Protein AF-U7GUA2-F1 (afdb_monomer_lite)

Radius of gyration: 15.87 Å; chains: 1; bounding box: 39×32×46 Å

Structure (mmCIF, N/CA/C/O backbone):
data_AF-U7GUA2-F1
#
_entry.id   AF-U7GUA2-F1
#
loop_
_atom_site.group_PDB
_atom_site.id
_atom_site.type_symbol
_atom_site.label_atom_id
_atom_site.label_alt_id
_atom_site.label_comp_id
_atom_site.label_asym_id
_atom_site.label_entity_id
_atom_site.label_seq_id
_atom_site.pdbx_PDB_ins_code
_atom_site.Cartn_x
_atom_site.Cartn_y
_atom_site.Cartn_z
_atom_site.occupancy
_atom_site.B_iso_or_equiv
_atom_site.auth_seq_id
_atom_site.auth_comp_id
_atom_site.auth_asym_id
_atom_site.auth_atom_id
_atom_site.pdbx_PDB_model_num
ATOM 1 N N . MET A 1 1 ? 10.412 8.210 -10.894 1.00 59.56 1 MET A N 1
ATOM 2 C CA . MET A 1 1 ? 9.448 7.567 -9.986 1.00 59.56 1 MET A CA 1
ATOM 3 C C . MET A 1 1 ? 10.230 7.049 -8.793 1.00 59.56 1 MET A C 1
ATOM 5 O O . MET A 1 1 ? 11.333 6.550 -8.992 1.00 59.56 1 MET A O 1
ATOM 9 N N . HIS A 1 2 ? 9.754 7.306 -7.580 1.00 71.12 2 HIS A N 1
ATOM 10 C CA . HIS A 1 2 ? 10.403 6.908 -6.332 1.00 71.12 2 HIS A CA 1
ATOM 11 C C . HIS A 1 2 ? 9.309 6.520 -5.338 1.00 71.12 2 HIS A C 1
ATOM 13 O O . HIS A 1 2 ? 8.260 7.163 -5.312 1.00 71.12 2 HIS A O 1
ATOM 19 N N . LEU A 1 3 ? 9.562 5.476 -4.554 1.00 73.88 3 LEU A N 1
ATOM 20 C CA . LEU A 1 3 ? 8.661 4.987 -3.519 1.00 73.88 3 LEU A CA 1
ATOM 21 C C . LEU A 1 3 ? 9.376 5.029 -2.171 1.00 73.88 3 LEU A C 1
ATOM 23 O O . LEU A 1 3 ? 10.336 4.290 -1.959 1.00 73.88 3 LEU A O 1
ATOM 27 N N . ASP A 1 4 ? 8.891 5.852 -1.251 1.00 85.94 4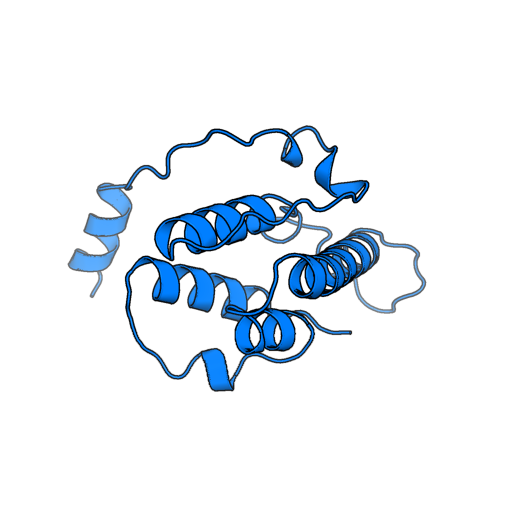 ASP A N 1
ATOM 28 C CA . ASP A 1 4 ? 9.360 5.892 0.136 1.00 85.94 4 ASP A CA 1
ATOM 29 C C . ASP A 1 4 ? 8.735 4.747 0.950 1.00 85.94 4 ASP A C 1
ATOM 31 O O . ASP A 1 4 ? 7.911 4.969 1.833 1.00 85.94 4 ASP A O 1
ATOM 35 N N . TYR A 1 5 ? 9.083 3.505 0.606 1.00 82.94 5 TYR A N 1
ATOM 36 C CA . TYR A 1 5 ? 8.458 2.288 1.137 1.00 82.94 5 TYR A CA 1
ATOM 37 C C . TYR A 1 5 ? 8.436 2.221 2.666 1.00 82.94 5 TYR A C 1
ATOM 39 O O . TYR A 1 5 ? 7.398 1.958 3.267 1.00 82.94 5 TYR A O 1
ATOM 47 N N . GLU A 1 6 ? 9.574 2.472 3.308 1.00 85.12 6 GLU A N 1
ATOM 48 C CA . GLU A 1 6 ? 9.714 2.387 4.760 1.00 85.12 6 GLU A CA 1
ATOM 49 C C . GLU A 1 6 ? 8.857 3.447 5.458 1.00 85.12 6 GLU A C 1
ATOM 51 O O . GLU A 1 6 ? 8.141 3.139 6.409 1.00 85.12 6 GLU A O 1
ATOM 56 N N . LEU A 1 7 ? 8.880 4.683 4.947 1.00 89.62 7 LEU A N 1
ATOM 57 C CA . LEU A 1 7 ? 8.069 5.772 5.488 1.00 89.62 7 LEU A CA 1
ATOM 58 C C . LEU A 1 7 ? 6.576 5.534 5.243 1.00 89.62 7 LEU A C 1
ATOM 60 O O . LEU A 1 7 ? 5.758 5.839 6.104 1.00 89.62 7 LEU A O 1
ATOM 64 N N . PHE A 1 8 ? 6.215 4.942 4.104 1.00 89.12 8 PHE A N 1
ATOM 65 C CA . PHE A 1 8 ? 4.841 4.551 3.810 1.00 89.12 8 PHE A CA 1
ATOM 66 C C . PHE A 1 8 ? 4.340 3.445 4.747 1.00 89.12 8 PHE A C 1
ATOM 68 O O . PHE A 1 8 ? 3.221 3.536 5.245 1.00 89.12 8 PHE A O 1
ATOM 75 N N . CYS A 1 9 ? 5.165 2.437 5.045 1.00 87.25 9 CYS A N 1
ATOM 76 C CA . CYS A 1 9 ? 4.821 1.386 6.007 1.00 87.25 9 CYS A CA 1
ATOM 77 C C . CYS A 1 9 ? 4.595 1.953 7.412 1.00 87.25 9 CYS A C 1
ATOM 79 O O . CYS A 1 9 ? 3.639 1.571 8.084 1.00 87.25 9 CYS A O 1
ATOM 81 N N . LEU A 1 10 ? 5.445 2.889 7.840 1.00 88.88 10 LEU A N 1
ATOM 82 C CA . LEU A 1 10 ? 5.273 3.594 9.109 1.00 88.88 10 LEU A CA 1
ATOM 83 C C . LEU A 1 10 ? 3.997 4.445 9.113 1.00 88.88 10 LEU A C 1
ATOM 85 O O . LEU A 1 10 ? 3.231 4.374 10.067 1.00 88.88 10 LEU A O 1
ATOM 89 N N . TRP A 1 11 ? 3.704 5.172 8.031 1.00 91.62 11 TRP A N 1
ATOM 90 C CA . TRP A 1 11 ? 2.449 5.917 7.907 1.00 91.62 11 TRP A CA 1
ATOM 91 C C . TRP A 1 11 ? 1.212 5.007 7.944 1.00 91.62 11 TRP A C 1
ATOM 93 O O . TRP A 1 11 ? 0.219 5.357 8.582 1.00 91.62 11 TRP A O 1
ATOM 103 N N . LEU A 1 12 ? 1.256 3.837 7.293 1.00 89.69 12 LEU A N 1
ATOM 104 C CA . LEU A 1 12 ? 0.179 2.843 7.356 1.00 89.69 12 LEU A CA 1
ATOM 105 C C . LEU A 1 12 ? -0.044 2.359 8.791 1.00 89.69 12 LEU A C 1
ATOM 107 O O . LEU A 1 12 ? -1.191 2.248 9.217 1.00 89.69 12 LEU A O 1
ATOM 111 N N . TYR A 1 13 ? 1.040 2.085 9.521 1.00 87.69 13 TYR A N 1
ATOM 112 C CA . TYR A 1 13 ? 0.980 1.685 10.923 1.00 87.69 13 TYR A CA 1
ATOM 113 C C . TYR A 1 13 ? 0.389 2.794 11.800 1.00 87.69 13 TYR A C 1
ATOM 115 O O . TYR A 1 13 ? -0.602 2.549 12.478 1.00 87.69 13 TYR A O 1
ATOM 123 N N . GLU A 1 14 ? 0.919 4.018 11.733 1.00 89.50 14 GLU A N 1
ATOM 124 C CA . GLU A 1 14 ? 0.408 5.162 12.504 1.00 89.50 14 GLU A CA 1
ATOM 125 C C . GLU A 1 14 ? -1.069 5.434 12.210 1.00 89.50 14 GLU A C 1
ATOM 127 O O . GLU A 1 14 ? -1.860 5.651 13.124 1.00 89.50 14 GLU A O 1
ATOM 132 N N . SER A 1 15 ? -1.465 5.342 10.937 1.00 89.94 15 SER A N 1
ATOM 133 C CA . SER A 1 15 ? -2.866 5.479 10.530 1.00 89.94 15 SER A CA 1
ATOM 134 C C . SER A 1 15 ? -3.748 4.374 11.111 1.00 89.94 15 SER A C 1
ATOM 136 O O . SER A 1 15 ? -4.915 4.622 11.396 1.00 89.94 15 SER A O 1
ATOM 138 N N . TRP A 1 16 ? -3.210 3.165 11.286 1.00 87.38 16 TRP A N 1
ATOM 139 C CA . TRP A 1 16 ? -3.927 2.035 11.872 1.00 87.38 16 TRP A CA 1
ATOM 140 C C . TRP A 1 16 ? -4.113 2.177 13.385 1.00 87.38 16 TRP A C 1
ATOM 142 O O . TRP A 1 16 ? -5.190 1.875 13.892 1.00 87.38 16 TRP A O 1
ATOM 152 N N . VAL A 1 17 ? -3.084 2.639 14.103 1.00 86.62 17 VAL A N 1
ATOM 153 C CA . VAL A 1 17 ? -3.133 2.856 15.563 1.00 86.62 17 VAL A CA 1
ATOM 154 C C . VAL A 1 17 ? -3.662 4.243 15.957 1.00 86.62 17 VAL A C 1
ATOM 156 O O . VAL A 1 17 ? -3.693 4.581 17.136 1.00 86.62 17 VAL A O 1
ATOM 159 N N . GLU A 1 18 ? -4.086 5.043 14.975 1.00 85.12 18 GLU A N 1
ATOM 160 C CA . GLU A 1 18 ? -4.560 6.426 15.133 1.00 85.12 18 GLU A CA 1
ATOM 161 C C . GLU A 1 18 ? -3.539 7.377 15.796 1.00 85.12 18 GLU A C 1
ATOM 163 O O . GLU A 1 18 ? -3.898 8.408 16.378 1.00 85.12 18 GLU A O 1
ATOM 168 N N . GLU A 1 19 ? -2.247 7.073 15.666 1.00 84.31 19 GLU A N 1
ATOM 169 C CA . GLU A 1 19 ? -1.163 7.947 16.103 1.00 84.31 19 GLU A CA 1
ATOM 170 C C . GLU A 1 19 ? -0.888 9.043 15.068 1.00 84.31 19 GLU A C 1
ATOM 172 O O . GLU A 1 19 ? -1.118 8.894 13.867 1.00 84.31 19 GLU A O 1
ATOM 177 N N . LYS A 1 20 ? -0.402 10.194 15.541 1.00 79.81 20 LYS A N 1
ATOM 178 C CA . LYS A 1 20 ? -0.046 11.323 14.678 1.00 79.81 20 LYS A CA 1
ATOM 179 C C . LYS A 1 20 ? 1.429 11.638 14.820 1.00 79.81 20 LYS A C 1
ATOM 181 O O . LYS A 1 20 ? 1.858 12.067 15.890 1.00 79.81 20 LYS A O 1
ATOM 186 N N . SER A 1 21 ? 2.163 11.523 13.721 1.00 81.44 21 SER A N 1
ATOM 187 C CA . SER A 1 21 ? 3.517 12.049 13.597 1.00 81.44 21 SER A CA 1
ATOM 188 C C . SER A 1 21 ? 3.655 12.964 12.377 1.00 81.44 21 SER A C 1
ATOM 190 O O . SER A 1 21 ? 2.745 13.108 11.554 1.00 81.44 21 SER A O 1
ATOM 192 N N . ASP A 1 22 ? 4.828 13.581 12.250 1.00 88.12 22 ASP A N 1
ATOM 193 C CA . ASP A 1 22 ? 5.194 14.393 11.091 1.00 88.12 22 ASP A CA 1
ATOM 194 C C . ASP A 1 22 ? 5.724 13.554 9.911 1.00 88.12 22 ASP A C 1
ATOM 196 O O . ASP A 1 22 ? 6.189 14.117 8.919 1.00 88.12 22 ASP A O 1
ATOM 200 N N . ILE A 1 23 ? 5.630 12.216 9.958 1.00 88.38 23 ILE A N 1
ATOM 201 C CA . ILE A 1 23 ? 6.205 11.334 8.930 1.00 88.38 23 ILE A CA 1
ATOM 202 C C . ILE A 1 23 ? 5.685 11.626 7.523 1.00 88.38 23 ILE A C 1
ATOM 204 O O . ILE A 1 23 ? 6.443 11.579 6.554 1.00 88.38 23 ILE A O 1
ATOM 208 N N . ILE A 1 24 ? 4.415 12.022 7.409 1.00 87.06 24 ILE A N 1
ATOM 209 C CA . ILE A 1 24 ? 3.777 12.400 6.143 1.00 87.06 24 ILE A CA 1
ATOM 210 C C . ILE A 1 24 ? 4.525 13.527 5.414 1.00 87.06 24 ILE A C 1
ATOM 212 O O . ILE A 1 24 ? 4.496 13.587 4.185 1.00 87.06 24 ILE A O 1
ATOM 216 N N . GLN A 1 25 ? 5.213 14.409 6.149 1.00 89.31 25 GLN A N 1
ATOM 217 C CA . GLN A 1 25 ? 5.986 15.521 5.587 1.00 89.31 25 GLN A CA 1
ATOM 218 C C . GLN A 1 25 ? 7.267 15.044 4.888 1.00 89.31 25 GLN A C 1
ATOM 220 O O . GLN A 1 25 ? 7.818 15.763 4.055 1.00 89.31 25 GLN A O 1
ATOM 225 N N . HIS A 1 26 ? 7.731 13.839 5.219 1.00 91.25 26 HIS A N 1
ATOM 226 C CA . HIS A 1 26 ? 8.940 13.232 4.672 1.00 91.25 26 HIS A CA 1
ATOM 227 C C . HIS A 1 26 ? 8.655 12.250 3.530 1.00 91.25 26 HIS A C 1
ATOM 229 O O . HIS A 1 26 ? 9.584 11.874 2.821 1.00 91.25 26 HIS A O 1
ATOM 235 N N . ILE A 1 27 ? 7.392 11.861 3.327 1.00 91.31 27 ILE A N 1
ATOM 236 C CA . ILE A 1 27 ? 6.979 10.982 2.229 1.00 91.31 27 ILE A CA 1
ATOM 237 C C . ILE A 1 27 ? 6.848 11.791 0.936 1.00 91.31 27 ILE A C 1
ATOM 239 O O . ILE A 1 27 ? 6.239 12.863 0.896 1.00 91.31 27 ILE A O 1
ATOM 243 N N . SER A 1 28 ? 7.379 11.242 -0.150 1.00 90.94 28 SER A N 1
ATOM 244 C CA . SER A 1 28 ? 7.351 11.807 -1.495 1.00 90.94 28 SER A CA 1
ATOM 245 C C . SER A 1 28 ? 6.862 10.782 -2.535 1.00 90.94 28 SER A C 1
ATOM 247 O O . SER A 1 28 ? 6.491 9.650 -2.211 1.00 90.94 28 SER A O 1
ATOM 249 N N . GLY A 1 29 ? 6.797 11.191 -3.806 1.00 88.94 29 GLY A N 1
ATOM 250 C CA . GLY A 1 29 ? 6.452 10.295 -4.915 1.00 88.94 29 GLY A CA 1
ATOM 251 C C . GLY A 1 29 ? 5.008 9.781 -4.889 1.00 88.94 29 GLY A C 1
ATOM 252 O O . GLY A 1 29 ? 4.096 10.468 -4.425 1.00 88.94 29 GLY A O 1
ATOM 253 N N . ASP A 1 30 ? 4.793 8.576 -5.417 1.00 88.88 30 ASP A N 1
ATOM 254 C CA . ASP A 1 30 ? 3.443 8.035 -5.640 1.00 88.88 30 ASP A CA 1
ATOM 255 C C . ASP A 1 30 ? 2.746 7.661 -4.325 1.00 88.88 30 ASP A C 1
ATOM 257 O O . ASP A 1 30 ? 1.536 7.842 -4.196 1.00 88.88 30 ASP A O 1
ATOM 261 N N . PHE A 1 31 ? 3.502 7.249 -3.299 1.00 89.88 31 PHE A N 1
ATOM 262 C CA . PHE A 1 31 ? 2.943 7.051 -1.960 1.00 89.88 31 PHE A CA 1
ATOM 263 C C . PHE A 1 31 ? 2.437 8.359 -1.352 1.00 89.88 31 PHE A C 1
ATOM 265 O O . PHE A 1 31 ? 1.363 8.375 -0.754 1.00 89.88 31 PHE A O 1
ATOM 272 N N . LYS A 1 32 ? 3.131 9.484 -1.566 1.00 92.25 32 LYS A N 1
ATOM 273 C CA . LYS A 1 32 ? 2.619 10.790 -1.129 1.00 92.25 32 LYS A CA 1
ATOM 274 C C . LYS A 1 32 ? 1.323 11.150 -1.847 1.00 92.25 32 LYS A C 1
ATOM 276 O O . LYS A 1 32 ? 0.388 11.616 -1.204 1.00 92.25 32 LYS A O 1
ATOM 281 N N . GLN A 1 33 ? 1.239 10.888 -3.153 1.00 92.50 33 GLN A N 1
ATOM 282 C CA . GLN A 1 33 ? 0.006 11.116 -3.910 1.00 92.50 33 GLN A CA 1
ATOM 283 C C . GLN A 1 33 ? -1.148 10.245 -3.405 1.00 92.50 33 GLN A C 1
ATOM 285 O O . GLN A 1 33 ? -2.270 10.744 -3.311 1.00 92.50 33 GLN A O 1
ATOM 290 N N . LEU A 1 34 ? -0.885 8.979 -3.067 1.00 92.50 34 LEU A N 1
ATOM 291 C CA . LEU A 1 34 ? -1.871 8.066 -2.486 1.00 92.50 34 LEU A CA 1
ATOM 292 C C . LEU A 1 34 ? -2.414 8.608 -1.155 1.00 92.50 34 LEU A C 1
ATOM 294 O O . LEU A 1 34 ? -3.627 8.645 -0.957 1.00 92.50 34 LEU A O 1
ATOM 298 N N . ILE A 1 35 ? -1.521 9.064 -0.272 1.00 92.94 35 ILE A N 1
ATOM 299 C CA . ILE A 1 35 ? -1.874 9.622 1.040 1.00 92.94 35 ILE A CA 1
ATOM 300 C C . ILE A 1 35 ? -2.654 10.936 0.890 1.00 92.94 35 ILE A C 1
ATOM 302 O O . ILE A 1 35 ? -3.705 11.106 1.506 1.00 92.94 35 ILE A O 1
ATOM 306 N N . ASP A 1 36 ? -2.191 11.852 0.037 1.00 93.50 36 ASP A N 1
ATOM 307 C CA . ASP A 1 36 ? -2.844 13.152 -0.182 1.00 93.50 36 ASP A CA 1
ATOM 308 C C . ASP A 1 36 ? -4.264 13.013 -0.741 1.00 93.50 36 ASP A C 1
ATOM 310 O O . ASP A 1 36 ? -5.124 13.865 -0.511 1.00 93.50 36 ASP A O 1
ATOM 314 N N . HIS A 1 37 ? -4.526 11.919 -1.456 1.00 94.31 37 HIS A N 1
ATOM 315 C CA . HIS A 1 37 ? -5.827 11.598 -2.028 1.00 94.31 37 HIS A CA 1
ATOM 316 C C . HIS A 1 37 ? -6.564 10.496 -1.266 1.00 94.31 37 HIS A C 1
ATOM 318 O O . HIS A 1 37 ? -7.508 9.930 -1.811 1.00 94.31 37 HIS A O 1
ATOM 324 N N . TRP A 1 38 ? -6.188 10.197 -0.018 1.00 94.44 38 TRP A N 1
ATOM 325 C CA . TRP A 1 38 ? -6.727 9.053 0.727 1.00 94.44 38 TRP A CA 1
ATOM 326 C C . TRP A 1 38 ? -8.263 8.992 0.752 1.00 94.44 38 TRP A C 1
ATOM 328 O O . TRP A 1 38 ? -8.856 7.923 0.600 1.00 94.44 38 TRP A O 1
ATOM 338 N N . TYR A 1 39 ? -8.912 10.150 0.881 1.00 93.50 39 TYR A N 1
ATOM 339 C CA . TYR A 1 39 ? -10.372 10.287 0.940 1.00 93.50 39 TYR A CA 1
ATOM 340 C C . TYR A 1 39 ? -11.040 10.539 -0.423 1.00 93.50 39 TYR A C 1
ATOM 342 O O . TYR A 1 39 ? -12.232 10.832 -0.470 1.00 93.50 39 TYR A O 1
ATOM 350 N N . ALA A 1 40 ? -10.297 10.459 -1.528 1.00 93.31 40 ALA A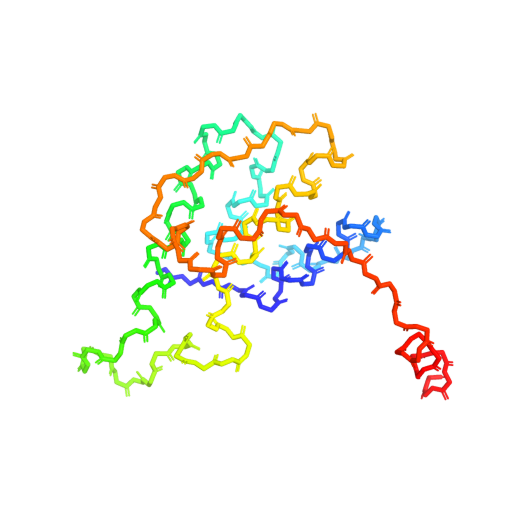 N 1
ATOM 351 C CA . ALA A 1 40 ? -10.860 10.562 -2.869 1.00 93.31 40 ALA A CA 1
ATOM 352 C C . ALA A 1 40 ? -11.635 9.291 -3.262 1.00 93.31 40 ALA A C 1
ATOM 354 O O . ALA A 1 40 ? -11.558 8.246 -2.602 1.00 93.31 40 ALA A O 1
ATOM 355 N N . ASP A 1 41 ? -12.356 9.383 -4.381 1.00 90.69 41 ASP A N 1
ATOM 356 C CA . ASP A 1 41 ? -13.044 8.245 -4.983 1.00 90.69 41 ASP A CA 1
ATOM 357 C C . ASP A 1 41 ? -12.067 7.114 -5.322 1.00 90.69 41 ASP A C 1
ATOM 359 O O . ASP A 1 41 ? -10.911 7.335 -5.701 1.00 90.69 41 ASP A O 1
ATOM 363 N N . ALA A 1 42 ? -12.554 5.877 -5.198 1.00 91.69 42 ALA A N 1
ATOM 364 C CA . ALA A 1 42 ? -11.738 4.680 -5.367 1.00 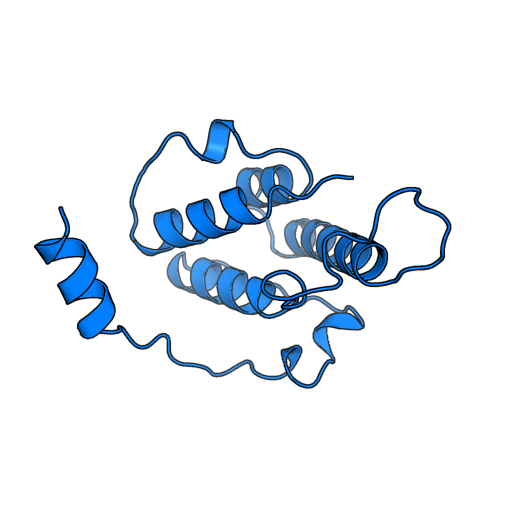91.69 42 ALA A CA 1
ATOM 365 C C . ALA A 1 42 ? -11.075 4.604 -6.751 1.00 91.69 42 ALA A C 1
ATOM 367 O O . ALA A 1 42 ? -9.945 4.139 -6.836 1.00 91.69 42 ALA A O 1
ATOM 368 N N . GLU A 1 43 ? -11.740 5.086 -7.803 1.00 90.94 43 GLU A N 1
ATOM 369 C CA . GLU A 1 43 ? -11.214 5.090 -9.177 1.00 90.94 43 GLU A CA 1
ATOM 370 C C . GLU A 1 43 ? -9.907 5.889 -9.281 1.00 90.94 43 GLU A C 1
ATOM 372 O O . GLU A 1 43 ? -8.911 5.389 -9.797 1.00 90.94 43 GLU A O 1
ATOM 377 N N . LYS A 1 44 ? -9.853 7.087 -8.683 1.00 89.81 44 LYS A N 1
ATOM 378 C CA . LYS A 1 44 ? -8.645 7.925 -8.691 1.00 89.81 44 LYS A CA 1
ATOM 379 C C . LYS A 1 44 ? -7.479 7.263 -7.953 1.00 89.81 44 LYS A C 1
ATOM 381 O O . LYS A 1 44 ? -6.331 7.352 -8.374 1.00 89.81 44 LYS A O 1
ATOM 386 N N . LEU A 1 45 ? -7.766 6.611 -6.831 1.00 92.44 45 LEU A N 1
ATOM 387 C CA . LEU A 1 45 ? -6.754 5.900 -6.048 1.00 92.44 45 LEU A CA 1
ATOM 388 C C . LEU A 1 45 ? -6.269 4.631 -6.755 1.00 92.44 45 LEU A C 1
ATOM 390 O O . LEU A 1 45 ? -5.097 4.290 -6.636 1.00 92.44 45 LEU A O 1
ATOM 394 N N . GLN A 1 46 ? -7.141 3.943 -7.496 1.00 93.38 46 GLN A N 1
ATOM 395 C CA . GLN A 1 46 ? -6.771 2.754 -8.266 1.00 93.38 46 GLN A CA 1
ATOM 396 C C . GLN A 1 46 ? -5.695 3.072 -9.304 1.00 93.38 46 GLN A C 1
ATOM 398 O O . GLN A 1 46 ? -4.724 2.328 -9.384 1.00 93.38 46 GLN A O 1
ATOM 403 N N . GLU A 1 47 ? -5.805 4.191 -10.024 1.00 91.62 47 GLU A N 1
ATOM 404 C CA . GLU A 1 47 ? -4.776 4.625 -10.982 1.00 91.62 47 GLU A CA 1
ATOM 405 C C . GLU A 1 47 ? -3.406 4.817 -10.309 1.00 91.62 47 GLU A C 1
ATOM 407 O O . GLU A 1 47 ? -2.387 4.346 -10.815 1.00 91.62 47 GLU A O 1
ATOM 412 N N . ILE A 1 48 ? -3.383 5.441 -9.126 1.00 92.38 48 ILE A N 1
ATOM 413 C CA . ILE A 1 48 ? -2.152 5.633 -8.343 1.00 92.38 48 ILE A CA 1
ATOM 414 C C . ILE A 1 48 ? -1.580 4.279 -7.902 1.00 92.38 48 ILE A C 1
ATOM 416 O O . ILE A 1 48 ? -0.379 4.042 -8.024 1.00 92.38 48 ILE A O 1
ATOM 420 N N . VAL A 1 49 ? -2.426 3.366 -7.415 1.00 91.81 49 VAL A N 1
ATOM 421 C CA . VAL A 1 49 ? -1.974 2.037 -6.975 1.00 91.81 49 VAL A CA 1
ATOM 422 C C . VAL A 1 49 ? -1.470 1.190 -8.146 1.00 91.81 49 VAL A C 1
ATOM 424 O O . VAL A 1 49 ? -0.502 0.453 -7.970 1.00 91.81 49 VAL A O 1
ATOM 427 N N . ILE A 1 50 ? -2.051 1.317 -9.342 1.00 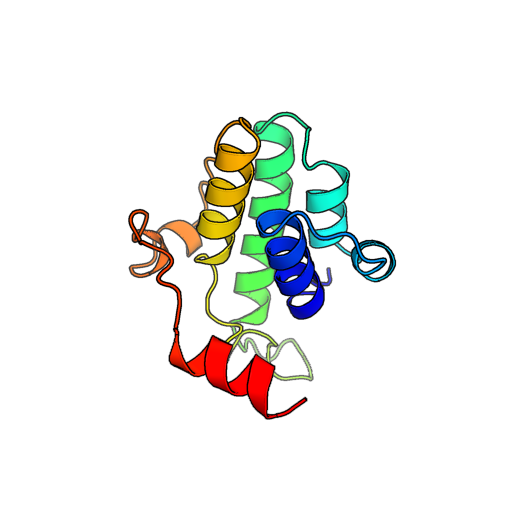92.12 50 ILE A N 1
ATOM 428 C CA . ILE A 1 50 ? -1.532 0.672 -10.557 1.00 92.12 50 ILE A CA 1
ATOM 429 C C . ILE A 1 50 ? -0.119 1.188 -10.869 1.00 92.12 50 ILE A C 1
ATOM 431 O O . ILE A 1 50 ? 0.780 0.370 -11.036 1.00 92.12 50 ILE A O 1
ATOM 435 N N . SER A 1 51 ? 0.118 2.507 -10.825 1.00 90.62 51 SER A N 1
ATOM 436 C CA . SER A 1 51 ? 1.464 3.090 -11.012 1.00 90.62 51 SER A CA 1
ATOM 437 C C . SER A 1 51 ? 2.486 2.544 -10.006 1.00 90.62 51 SER A C 1
ATOM 439 O O . SER A 1 51 ? 3.610 2.191 -10.368 1.00 90.62 51 SER A O 1
ATOM 441 N N . ILE A 1 52 ? 2.085 2.405 -8.736 1.00 89.88 52 ILE A N 1
ATOM 442 C CA . ILE A 1 52 ? 2.922 1.803 -7.687 1.00 89.88 52 ILE A CA 1
ATOM 443 C C . ILE A 1 52 ? 3.255 0.341 -8.030 1.00 89.88 52 ILE A C 1
ATOM 445 O O . ILE A 1 52 ? 4.403 -0.079 -7.876 1.00 89.88 52 ILE A O 1
ATOM 449 N N . CYS A 1 53 ? 2.276 -0.430 -8.517 1.00 89.56 53 CYS A N 1
ATOM 450 C CA . CYS A 1 53 ? 2.481 -1.816 -8.939 1.00 89.56 53 CYS A CA 1
ATOM 451 C C . CYS A 1 53 ? 3.443 -1.927 -10.128 1.00 89.56 53 CYS A C 1
ATOM 453 O O . CYS A 1 53 ? 4.341 -2.772 -10.100 1.00 89.56 53 CYS A O 1
ATOM 455 N N . ASP A 1 54 ? 3.281 -1.068 -11.137 1.00 89.81 54 ASP A N 1
ATOM 456 C CA . ASP A 1 54 ? 4.151 -1.015 -12.313 1.00 89.81 54 ASP A CA 1
ATOM 457 C C . ASP A 1 54 ? 5.597 -0.719 -11.897 1.00 89.81 54 ASP A C 1
ATOM 459 O O . ASP A 1 54 ? 6.516 -1.475 -12.232 1.00 89.81 54 ASP A O 1
ATOM 463 N N . PHE A 1 55 ? 5.803 0.327 -11.085 1.00 87.25 55 PHE A N 1
ATOM 464 C CA . PHE A 1 55 ? 7.128 0.671 -10.567 1.00 87.25 55 PHE A CA 1
ATOM 465 C C . PHE A 1 55 ? 7.745 -0.479 -9.776 1.00 87.25 55 PHE A C 1
ATOM 467 O O . PHE A 1 55 ? 8.945 -0.741 -9.873 1.00 87.25 55 PHE A O 1
ATOM 474 N N . HIS A 1 56 ? 6.931 -1.191 -8.999 1.00 85.62 56 HIS A N 1
ATOM 475 C CA . HIS A 1 56 ? 7.423 -2.318 -8.233 1.00 85.62 56 HIS A CA 1
ATOM 476 C C . HIS A 1 56 ? 7.946 -3.434 -9.135 1.00 85.62 56 HIS A C 1
ATOM 478 O O . HIS A 1 56 ? 9.058 -3.917 -8.932 1.00 85.62 56 HIS A O 1
ATOM 484 N N . CYS A 1 57 ? 7.201 -3.793 -10.184 1.00 85.69 57 CYS A N 1
ATOM 485 C CA . CYS A 1 57 ? 7.663 -4.758 -11.178 1.00 85.69 57 CYS A CA 1
ATOM 486 C C . CYS A 1 57 ? 8.974 -4.314 -11.856 1.00 85.69 57 CYS A C 1
ATOM 488 O O . CYS A 1 57 ? 9.865 -5.141 -12.067 1.00 85.69 57 CYS A O 1
ATOM 490 N N . GLU A 1 58 ? 9.139 -3.021 -12.150 1.00 86.19 58 GLU A N 1
ATOM 491 C CA . GLU A 1 58 ? 10.386 -2.470 -12.705 1.00 86.19 58 GLU A CA 1
ATOM 492 C C . GLU A 1 58 ? 11.587 -2.543 -11.746 1.00 86.19 58 GLU A C 1
ATOM 494 O O . GLU A 1 58 ? 12.739 -2.580 -12.196 1.00 86.19 58 GLU A O 1
ATOM 499 N N . GLU A 1 59 ? 11.339 -2.521 -10.437 1.00 84.31 59 GLU A N 1
ATOM 500 C CA . GLU A 1 59 ? 12.344 -2.594 -9.369 1.00 84.31 59 GLU A CA 1
ATOM 501 C C . GLU A 1 59 ? 12.547 -4.019 -8.824 1.00 84.31 59 GLU A C 1
ATOM 503 O O . GLU A 1 59 ? 13.380 -4.218 -7.941 1.00 84.31 59 GLU A O 1
ATOM 508 N N . MET A 1 60 ? 11.849 -5.025 -9.363 1.00 83.19 60 MET A N 1
ATOM 509 C CA . MET A 1 60 ? 12.073 -6.447 -9.058 1.00 83.19 60 MET A CA 1
ATOM 510 C C . MET A 1 60 ? 13.003 -7.146 -10.059 1.00 83.19 60 MET A C 1
ATOM 512 O O . MET A 1 60 ? 13.605 -8.171 -9.735 1.00 83.19 60 MET A O 1
ATOM 516 N N . VAL A 1 61 ? 13.113 -6.631 -11.287 1.00 82.50 61 VAL A N 1
ATOM 517 C CA . VAL A 1 61 ? 13.827 -7.302 -12.383 1.00 82.50 61 VAL A CA 1
ATOM 518 C C . VAL A 1 61 ? 15.175 -6.641 -12.642 1.00 82.50 61 VAL A C 1
ATOM 520 O O . VAL A 1 61 ? 15.241 -5.473 -13.025 1.00 82.50 61 VAL A O 1
ATOM 523 N N . ASP A 1 62 ? 16.257 -7.415 -12.536 1.00 79.69 62 ASP A N 1
ATOM 524 C CA . ASP A 1 62 ? 17.559 -6.987 -13.051 1.00 79.69 62 ASP A CA 1
ATOM 525 C C . ASP A 1 62 ? 17.609 -7.221 -14.558 1.00 79.69 62 ASP A C 1
ATOM 527 O O . ASP A 1 62 ? 17.879 -8.313 -15.056 1.00 79.69 62 ASP A O 1
ATOM 531 N N . ASN A 1 63 ? 17.284 -6.163 -15.291 1.00 77.81 63 ASN A N 1
ATOM 532 C CA . ASN A 1 63 ? 17.365 -6.125 -16.743 1.00 77.81 63 ASN A CA 1
ATOM 533 C C . ASN A 1 63 ? 18.688 -5.515 -17.242 1.00 77.81 63 ASN A C 1
ATOM 535 O O . ASN A 1 63 ? 18.779 -5.191 -18.427 1.00 77.81 63 ASN A O 1
ATOM 539 N N . GLN A 1 64 ? 19.679 -5.313 -16.358 1.00 78.06 64 GLN A N 1
ATOM 540 C CA . GLN A 1 64 ? 20.970 -4.661 -16.624 1.00 78.06 64 GLN A CA 1
ATOM 541 C C . GLN A 1 64 ? 20.874 -3.238 -17.202 1.00 78.06 64 GLN A C 1
ATOM 543 O O . GLN A 1 64 ? 21.875 -2.666 -17.635 1.00 78.06 64 GLN A O 1
ATOM 548 N N . LYS A 1 65 ? 19.682 -2.624 -17.211 1.00 78.19 65 LYS A N 1
ATOM 549 C CA . LYS A 1 65 ? 19.499 -1.236 -17.664 1.00 78.19 65 LYS A CA 1
ATOM 550 C C . LYS A 1 65 ? 19.851 -0.223 -16.577 1.00 78.19 65 LYS A C 1
ATOM 552 O O . LYS A 1 65 ? 19.966 0.963 -16.875 1.00 78.19 65 LYS A O 1
ATOM 557 N N . LYS A 1 66 ? 19.984 -0.672 -15.326 1.00 75.00 66 LYS A N 1
ATOM 558 C CA . LYS A 1 66 ? 20.279 0.160 -14.157 1.00 75.00 66 LYS A CA 1
ATOM 559 C C . LYS A 1 66 ? 21.686 -0.171 -13.635 1.00 75.00 66 LYS A C 1
ATOM 561 O O . LYS A 1 66 ? 22.060 -1.339 -13.612 1.00 75.00 66 LYS A O 1
ATOM 566 N N . PRO A 1 67 ? 22.476 0.838 -13.222 1.00 75.06 67 PRO A N 1
ATOM 567 C CA . PRO A 1 67 ? 23.823 0.627 -12.684 1.00 75.06 67 PRO A CA 1
ATOM 568 C C . PRO A 1 67 ? 23.827 0.042 -11.262 1.00 75.06 67 PRO A C 1
ATOM 570 O O . PRO A 1 67 ? 24.863 -0.429 -10.802 1.00 75.06 67 PRO A O 1
ATOM 573 N N . ALA A 1 68 ? 22.692 0.093 -10.562 1.00 78.62 68 ALA A N 1
ATOM 574 C CA . ALA A 1 68 ? 22.499 -0.488 -9.240 1.00 78.62 68 ALA A CA 1
ATOM 575 C C . ALA A 1 68 ? 21.549 -1.688 -9.321 1.00 78.62 68 ALA A C 1
ATOM 577 O O . ALA A 1 68 ? 20.707 -1.752 -10.221 1.00 78.62 68 ALA A O 1
ATOM 578 N N . LEU A 1 69 ? 21.674 -2.608 -8.358 1.00 81.38 69 LEU A N 1
ATOM 579 C CA . LEU A 1 69 ? 20.728 -3.709 -8.208 1.00 81.38 69 LEU A CA 1
ATOM 580 C C . LEU A 1 69 ? 19.307 -3.159 -7.980 1.00 81.38 69 LEU A C 1
ATOM 582 O O . LEU A 1 69 ? 19.158 -2.165 -7.263 1.00 81.38 69 LEU A O 1
ATOM 586 N N . PRO A 1 70 ? 18.274 -3.794 -8.560 1.00 83.31 70 PRO A N 1
ATOM 587 C CA . PRO A 1 70 ? 16.884 -3.407 -8.343 1.00 83.31 70 PRO A CA 1
ATOM 588 C C . PRO A 1 70 ? 16.511 -3.435 -6.857 1.00 83.31 70 PRO A C 1
ATOM 590 O O . PRO A 1 70 ? 16.846 -4.388 -6.144 1.00 83.31 70 PRO A O 1
ATOM 593 N N . ARG A 1 71 ? 15.812 -2.397 -6.383 1.00 78.12 71 ARG A N 1
ATOM 594 C CA . ARG A 1 71 ? 15.556 -2.198 -4.947 1.00 78.12 71 ARG A CA 1
ATOM 595 C C . ARG A 1 71 ? 14.676 -3.290 -4.337 1.00 78.12 71 ARG A C 1
ATOM 597 O O . ARG A 1 71 ? 14.828 -3.610 -3.162 1.00 78.12 71 ARG A O 1
ATOM 604 N N . PHE A 1 72 ? 13.770 -3.861 -5.123 1.00 81.75 72 PHE A N 1
ATOM 605 C CA . PHE A 1 72 ? 12.731 -4.787 -4.665 1.00 81.75 72 PHE A CA 1
ATOM 606 C C . PHE A 1 72 ? 13.018 -6.241 -5.037 1.00 81.75 72 PHE A C 1
ATOM 608 O O . PHE A 1 72 ? 12.149 -7.105 -4.964 1.00 81.75 72 PHE A O 1
ATOM 615 N N . MET A 1 73 ? 14.264 -6.540 -5.406 1.00 80.94 73 MET A N 1
ATOM 616 C CA . MET A 1 73 ? 14.695 -7.906 -5.696 1.00 80.94 73 MET A CA 1
ATOM 617 C C . MET A 1 73 ? 14.659 -8.815 -4.454 1.00 80.94 73 MET A C 1
ATOM 619 O O . MET A 1 73 ? 14.476 -10.027 -4.583 1.00 80.94 73 MET A O 1
ATOM 623 N N . PHE A 1 74 ? 14.830 -8.253 -3.253 1.00 78.50 74 PHE A N 1
ATOM 624 C CA . PHE A 1 74 ? 15.004 -9.019 -2.018 1.00 78.50 74 PHE A CA 1
ATOM 625 C C . PHE A 1 74 ? 13.964 -8.659 -0.947 1.00 78.50 74 PHE A C 1
ATOM 627 O O . PHE A 1 74 ? 13.506 -7.514 -0.894 1.00 78.50 74 PHE A O 1
ATOM 634 N N . PRO A 1 75 ? 13.617 -9.607 -0.053 1.00 75.25 75 PRO A N 1
ATOM 635 C CA . PRO A 1 75 ? 12.822 -9.313 1.134 1.00 75.25 75 PRO A CA 1
ATOM 636 C C . PRO A 1 75 ? 13.447 -8.207 2.003 1.00 75.25 75 PRO A C 1
ATOM 638 O O . PRO A 1 75 ? 14.674 -8.104 2.061 1.00 75.25 75 PRO A O 1
ATOM 641 N N . 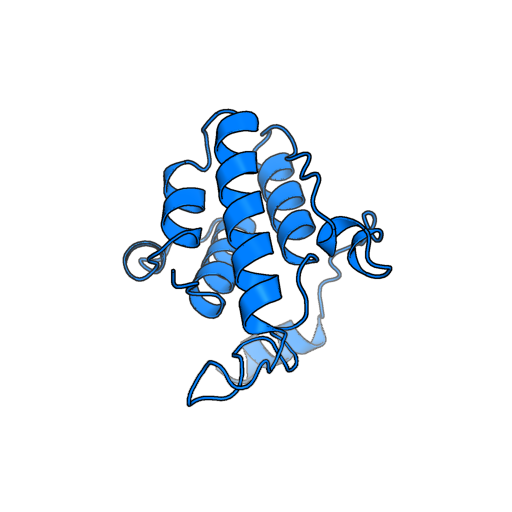PRO A 1 76 ? 12.626 -7.413 2.714 1.00 73.12 76 PRO A N 1
ATOM 642 C CA . PRO A 1 76 ? 11.160 -7.479 2.770 1.00 73.12 76 PRO A CA 1
ATOM 643 C C . PRO A 1 76 ? 10.467 -6.758 1.603 1.00 73.12 76 PRO A C 1
ATOM 645 O O . PRO A 1 76 ? 9.245 -6.698 1.554 1.00 73.12 76 PRO A O 1
ATOM 648 N N . TYR A 1 77 ? 11.227 -6.198 0.665 1.00 75.31 77 TYR A N 1
ATOM 649 C CA . TYR A 1 77 ? 10.695 -5.310 -0.361 1.00 75.31 77 TYR A CA 1
ATOM 650 C C . TYR A 1 77 ? 10.129 -6.023 -1.583 1.00 75.31 77 TYR A C 1
ATOM 652 O O . TYR A 1 77 ? 9.623 -5.359 -2.468 1.00 75.31 77 TYR A O 1
ATOM 660 N N . ASN A 1 78 ? 10.209 -7.348 -1.664 1.00 71.69 78 ASN A N 1
ATOM 661 C CA . ASN A 1 78 ? 9.630 -8.138 -2.753 1.00 71.69 78 ASN A CA 1
ATOM 662 C C . ASN A 1 78 ? 8.179 -8.580 -2.466 1.00 71.69 78 ASN A C 1
ATOM 664 O O . ASN A 1 78 ? 7.692 -9.530 -3.079 1.00 71.69 78 ASN A O 1
ATOM 668 N N . LEU A 1 79 ? 7.527 -7.957 -1.476 1.00 66.88 79 LEU A N 1
ATOM 669 C CA . LEU A 1 79 ? 6.260 -8.403 -0.895 1.00 66.88 79 LEU A CA 1
ATOM 670 C C . LEU A 1 79 ? 5.006 -7.746 -1.499 1.00 66.88 79 LEU A C 1
ATOM 672 O O . LEU A 1 79 ? 3.900 -8.057 -1.040 1.00 66.88 79 LEU A O 1
ATOM 676 N N . ILE A 1 80 ? 5.107 -6.909 -2.544 1.00 65.50 80 ILE A N 1
ATOM 677 C CA . ILE A 1 80 ? 3.891 -6.471 -3.248 1.00 65.50 80 ILE A CA 1
ATOM 678 C C . ILE A 1 80 ? 3.235 -7.702 -3.886 1.00 65.50 80 ILE A C 1
ATOM 680 O O . ILE A 1 80 ? 3.900 -8.470 -4.586 1.00 65.50 80 ILE A O 1
ATOM 684 N N . PRO A 1 81 ? 1.927 -7.915 -3.643 1.00 65.62 81 PRO A N 1
ATOM 685 C CA . PRO A 1 81 ? 0.928 -6.900 -3.283 1.00 65.62 81 PRO A CA 1
ATOM 686 C C . PRO A 1 81 ? 0.288 -7.050 -1.896 1.00 65.62 81 PRO A C 1
ATOM 688 O O . PRO A 1 81 ? -0.873 -6.673 -1.720 1.00 65.62 81 PRO A O 1
ATOM 691 N N . LEU A 1 82 ? 1.016 -7.545 -0.890 1.00 72.44 82 LEU A N 1
ATOM 692 C CA . LEU A 1 82 ? 0.500 -7.561 0.487 1.00 72.44 82 LEU A CA 1
ATOM 693 C C . LEU A 1 82 ? 0.096 -6.155 0.969 1.00 72.44 82 LEU A C 1
ATOM 695 O O . LEU A 1 82 ? -0.938 -6.008 1.621 1.00 72.44 82 LEU A O 1
ATOM 699 N N . GLU A 1 83 ? 0.829 -5.111 0.569 1.00 78.75 83 GLU A N 1
ATOM 700 C CA . GLU A 1 83 ? 0.480 -3.715 0.869 1.00 78.75 83 GLU A CA 1
ATOM 701 C C . GLU A 1 83 ? -0.904 -3.307 0.365 1.00 78.75 83 GLU A C 1
ATOM 703 O O . GLU A 1 83 ? -1.594 -2.564 1.053 1.00 78.75 83 GLU A O 1
ATOM 708 N N . ILE A 1 84 ? -1.360 -3.802 -0.791 1.00 86.50 84 ILE A N 1
ATOM 709 C CA . ILE A 1 84 ? -2.688 -3.448 -1.324 1.00 86.50 84 ILE A CA 1
ATOM 710 C C . ILE A 1 84 ? -3.785 -3.980 -0.405 1.00 86.50 84 ILE A C 1
ATOM 712 O O . ILE A 1 84 ? -4.814 -3.326 -0.211 1.00 86.50 84 ILE A O 1
ATOM 716 N N . HIS A 1 85 ? -3.577 -5.150 0.202 1.00 86.00 85 HIS A N 1
ATOM 717 C CA . HIS A 1 85 ? -4.516 -5.663 1.193 1.00 86.00 85 HIS A CA 1
ATOM 718 C C . HIS A 1 85 ? -4.491 -4.856 2.482 1.00 86.00 85 HIS A C 1
ATOM 720 O O . HIS A 1 85 ? -5.556 -4.589 3.033 1.00 86.00 85 HIS A O 1
ATOM 726 N N . VAL A 1 86 ? -3.309 -4.440 2.941 1.00 86.00 86 VAL A N 1
ATOM 727 C CA . VAL A 1 86 ? -3.171 -3.571 4.120 1.00 86.00 86 VAL A CA 1
ATOM 728 C C . VAL A 1 86 ? -3.855 -2.223 3.874 1.00 86.00 86 VAL A C 1
ATOM 730 O O . VAL A 1 86 ? -4.686 -1.811 4.680 1.00 86.00 86 VAL A O 1
ATOM 733 N N . ILE A 1 87 ? -3.615 -1.598 2.716 1.00 90.12 87 ILE A N 1
ATOM 734 C CA . ILE A 1 87 ? -4.307 -0.385 2.261 1.00 90.12 87 ILE A CA 1
ATOM 735 C C . ILE A 1 87 ? -5.819 -0.607 2.297 1.00 90.12 87 ILE A C 1
ATOM 737 O O . ILE A 1 87 ? -6.547 0.179 2.892 1.00 90.12 87 ILE A O 1
ATOM 741 N N . ASN A 1 88 ? -6.311 -1.692 1.700 1.00 90.75 88 ASN A N 1
ATOM 742 C CA . ASN A 1 88 ? -7.741 -1.979 1.652 1.00 90.75 88 ASN A CA 1
ATOM 743 C C . ASN A 1 88 ? -8.361 -2.224 3.032 1.00 90.75 88 ASN A C 1
ATOM 745 O O . ASN A 1 88 ? -9.490 -1.793 3.261 1.00 90.75 88 ASN A O 1
ATOM 749 N N . LYS A 1 89 ? -7.639 -2.866 3.954 1.00 89.75 89 LYS A N 1
ATOM 750 C CA . LYS A 1 89 ? -8.084 -3.020 5.342 1.00 89.75 89 LYS A CA 1
ATOM 751 C C . LYS A 1 89 ? -8.160 -1.680 6.067 1.00 89.75 89 LYS A C 1
ATOM 753 O O . LYS A 1 89 ? -9.171 -1.411 6.707 1.00 89.75 89 LYS A O 1
ATOM 758 N N . LEU A 1 90 ? -7.143 -0.829 5.927 1.00 91.69 90 LEU A N 1
ATOM 759 C CA . LEU A 1 90 ? -7.137 0.508 6.527 1.00 91.69 90 LEU A CA 1
ATOM 760 C C . LEU A 1 90 ? -8.248 1.392 5.934 1.00 91.69 90 LEU A C 1
ATOM 762 O O . LEU A 1 90 ? -8.916 2.151 6.626 1.00 91.69 90 LEU A O 1
ATOM 766 N N . ARG A 1 91 ? -8.523 1.265 4.634 1.00 93.00 91 ARG A N 1
ATOM 767 C CA . ARG A 1 91 ? -9.666 1.948 4.010 1.00 93.00 91 ARG A CA 1
ATOM 768 C C . ARG A 1 91 ? -10.986 1.495 4.615 1.00 93.00 91 ARG A C 1
ATOM 770 O O . ARG A 1 91 ? -11.825 2.332 4.930 1.00 93.00 91 ARG A O 1
ATOM 777 N N . GLN A 1 92 ? -11.163 0.190 4.797 1.00 91.94 92 GLN A N 1
ATOM 778 C CA . GLN A 1 92 ? -12.368 -0.362 5.408 1.00 91.94 92 GLN A CA 1
ATOM 779 C C . GLN A 1 92 ? -12.561 0.113 6.852 1.00 91.94 92 GLN A C 1
ATOM 781 O O . GLN A 1 92 ? -13.689 0.456 7.202 1.00 91.94 92 GLN A O 1
ATOM 786 N N . SER A 1 93 ? -11.499 0.200 7.668 1.00 91.31 93 SER A N 1
ATOM 787 C CA . SER A 1 93 ? -11.610 0.756 9.027 1.00 91.31 93 SER A CA 1
ATOM 788 C C . SER A 1 93 ? -12.046 2.225 9.008 1.00 91.31 93 SER A C 1
ATOM 790 O O . SER A 1 93 ? -12.817 2.649 9.863 1.00 91.31 93 SER A O 1
ATOM 792 N N . HIS A 1 94 ? -11.670 2.980 7.971 1.00 91.50 94 HIS A N 1
ATOM 793 C CA . HIS A 1 94 ? -12.115 4.362 7.755 1.00 91.50 94 HIS A CA 1
ATOM 794 C C . HIS A 1 94 ? -13.466 4.466 7.015 1.00 91.50 94 HIS A C 1
ATOM 796 O O . HIS A 1 94 ? -13.852 5.552 6.587 1.00 91.50 94 HIS A O 1
ATOM 802 N N . SER A 1 95 ? -14.200 3.357 6.846 1.00 93.94 95 SER A N 1
ATOM 803 C CA . SER A 1 95 ? -15.469 3.293 6.096 1.00 93.94 95 SER A CA 1
ATOM 804 C C . SER A 1 95 ? -15.365 3.747 4.629 1.00 93.94 95 SER A C 1
ATOM 806 O O . SER A 1 95 ? -16.330 4.241 4.047 1.00 93.94 95 SER A O 1
ATOM 808 N N . LEU A 1 96 ? -14.194 3.572 4.013 1.00 94.69 96 LEU A N 1
ATOM 809 C CA . LEU A 1 96 ? -13.923 3.901 2.615 1.00 94.69 96 LEU A CA 1
ATOM 810 C C . LEU A 1 96 ? -14.063 2.672 1.709 1.00 94.69 96 LEU A C 1
ATOM 812 O O . LEU A 1 96 ? -13.787 1.536 2.099 1.00 94.69 96 LEU A O 1
ATOM 816 N N . SER A 1 97 ? -14.435 2.910 0.450 1.00 93.31 97 SER A N 1
ATOM 817 C CA . SER A 1 97 ? -14.547 1.858 -0.565 1.00 93.31 97 SER A CA 1
ATOM 818 C C . SER A 1 97 ? -13.210 1.161 -0.823 1.00 93.31 97 SER A C 1
ATOM 820 O O . SER A 1 97 ? -12.172 1.817 -0.969 1.00 93.31 97 SER A O 1
ATOM 822 N N . LYS A 1 98 ? -13.255 -0.170 -0.949 1.00 92.06 98 LYS A N 1
ATOM 823 C CA . LYS A 1 98 ? -12.114 -1.005 -1.340 1.00 92.06 98 LYS A CA 1
ATOM 824 C C . LYS A 1 98 ? -11.624 -0.630 -2.746 1.00 92.06 98 LYS A C 1
ATOM 826 O O . LYS A 1 98 ? -12.422 -0.351 -3.638 1.00 92.06 98 LYS A O 1
ATOM 831 N N . LEU A 1 99 ? -10.315 -0.673 -2.949 1.00 91.56 99 LEU A N 1
ATOM 832 C CA . LEU A 1 99 ? -9.674 -0.558 -4.253 1.00 91.56 99 LEU A CA 1
ATOM 833 C C . LEU A 1 99 ? -9.699 -1.920 -4.957 1.00 91.56 99 LEU A C 1
ATOM 835 O O . LEU A 1 99 ? -9.275 -2.929 -4.385 1.00 91.56 99 LEU A O 1
ATOM 839 N N . ILE A 1 100 ? -10.186 -1.939 -6.198 1.00 89.44 100 ILE A N 1
ATOM 840 C CA . ILE A 1 100 ? -10.143 -3.099 -7.088 1.00 89.44 100 ILE A CA 1
ATOM 841 C C . ILE A 1 100 ? -9.028 -2.818 -8.093 1.00 89.44 100 ILE A C 1
ATOM 843 O O . ILE A 1 100 ? -9.201 -2.015 -9.001 1.00 89.44 100 ILE A O 1
ATOM 847 N N . VAL A 1 101 ? -7.862 -3.420 -7.869 1.00 88.19 101 VAL A N 1
ATOM 848 C CA . VAL A 1 101 ? -6.660 -3.182 -8.678 1.00 88.19 101 VAL A CA 1
ATOM 849 C C . VAL A 1 101 ? -6.465 -4.361 -9.622 1.00 88.19 101 VAL A C 1
ATOM 851 O O . VAL A 1 101 ? -6.054 -5.443 -9.193 1.00 88.19 101 VAL A O 1
ATOM 854 N N . ASP A 1 102 ? -6.774 -4.145 -10.898 1.00 89.00 102 ASP A N 1
ATOM 855 C CA . ASP A 1 102 ? -6.521 -5.105 -11.972 1.00 89.00 102 ASP A CA 1
ATOM 856 C C . ASP A 1 102 ? -5.084 -4.939 -12.481 1.00 89.00 102 ASP A C 1
ATOM 858 O O . ASP A 1 102 ? -4.793 -4.068 -13.300 1.00 89.00 102 ASP A O 1
ATOM 862 N N . HIS A 1 103 ? -4.155 -5.722 -11.928 1.00 90.06 103 HIS A N 1
ATOM 863 C CA . HIS A 1 103 ? -2.745 -5.682 -12.309 1.00 90.06 103 HIS A CA 1
ATOM 864 C C . HIS A 1 103 ? -2.121 -7.087 -12.213 1.00 90.06 103 HIS A C 1
ATOM 866 O O . HIS A 1 103 ? -2.422 -7.821 -11.275 1.00 90.06 103 HIS A O 1
ATOM 872 N N . PRO A 1 104 ? -1.200 -7.503 -13.105 1.00 88.00 104 PRO A N 1
ATOM 873 C CA . PRO A 1 104 ? -0.615 -8.848 -13.059 1.00 88.00 104 PRO A CA 1
ATOM 874 C C . PRO A 1 104 ? -0.028 -9.249 -11.696 1.00 88.00 104 PRO A C 1
ATOM 876 O O . PRO A 1 104 ? -0.180 -10.396 -11.276 1.00 88.00 104 PRO A O 1
ATOM 879 N N . ILE A 1 105 ? 0.588 -8.307 -10.971 1.00 84.62 105 ILE A N 1
ATOM 880 C CA . ILE A 1 105 ? 1.151 -8.564 -9.634 1.00 84.62 105 ILE A CA 1
ATOM 881 C C . ILE A 1 105 ? 0.080 -8.961 -8.602 1.00 84.62 105 ILE A C 1
ATOM 883 O O . ILE A 1 105 ? 0.381 -9.731 -7.689 1.00 84.62 105 ILE A O 1
ATOM 887 N N . THR A 1 106 ? -1.175 -8.515 -8.779 1.00 84.94 106 THR A N 1
ATOM 888 C CA . THR A 1 106 ? -2.313 -8.844 -7.902 1.00 84.94 106 THR A CA 1
ATOM 889 C C . THR A 1 106 ? -2.887 -10.240 -8.144 1.00 84.94 106 THR A C 1
ATOM 891 O O . THR A 1 106 ? -3.713 -10.703 -7.363 1.00 84.94 106 THR A O 1
ATOM 894 N N . ASN A 1 107 ? -2.371 -10.961 -9.145 1.00 84.44 107 ASN A N 1
ATOM 895 C CA . ASN A 1 107 ? -2.739 -12.344 -9.456 1.00 84.44 107 ASN A CA 1
ATOM 896 C C . ASN A 1 107 ? -1.711 -13.384 -8.973 1.00 84.44 107 ASN A C 1
ATOM 898 O O . ASN A 1 107 ? -1.843 -14.572 -9.269 1.00 84.44 107 ASN A O 1
ATOM 902 N N . THR A 1 108 ? -0.661 -12.974 -8.255 1.00 81.19 108 THR A N 1
ATOM 903 C CA . THR A 1 108 ? 0.328 -13.916 -7.705 1.00 81.19 108 THR A CA 1
ATOM 904 C C . THR A 1 108 ? -0.256 -14.740 -6.548 1.00 81.19 108 THR A C 1
ATOM 906 O O . THR A 1 108 ? -1.200 -14.322 -5.882 1.00 81.19 108 THR A O 1
ATOM 909 N N . ASN A 1 109 ? 0.327 -15.907 -6.246 1.00 82.12 109 ASN A N 1
ATOM 910 C CA . ASN A 1 109 ? -0.158 -16.779 -5.161 1.00 82.12 109 ASN A CA 1
ATOM 911 C C . ASN A 1 109 ? -0.194 -16.096 -3.784 1.00 82.12 109 ASN A C 1
ATOM 913 O O . ASN A 1 109 ? -1.002 -16.464 -2.939 1.00 82.12 109 ASN A O 1
ATOM 917 N N . ILE A 1 110 ? 0.682 -15.117 -3.547 1.00 76.00 110 ILE A N 1
ATOM 918 C CA . ILE A 1 110 ? 0.674 -14.331 -2.310 1.00 76.00 110 ILE A CA 1
ATOM 919 C C . ILE A 1 110 ? -0.383 -13.220 -2.360 1.00 76.00 110 ILE A C 1
ATOM 921 O O . ILE A 1 110 ? -1.018 -12.923 -1.354 1.00 76.00 110 IL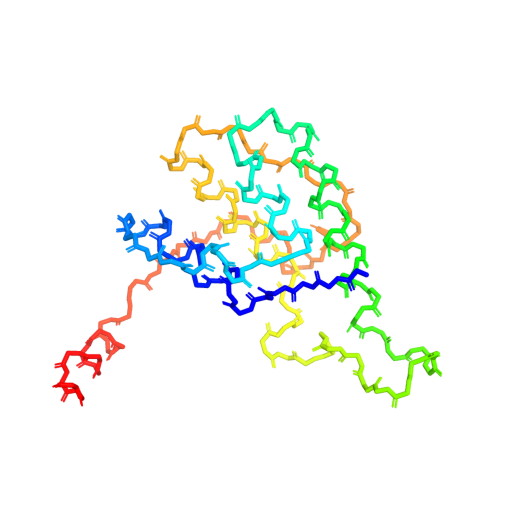E A O 1
ATOM 925 N N . ALA A 1 111 ? -0.640 -12.662 -3.545 1.00 76.56 111 ALA A N 1
ATOM 926 C CA . ALA A 1 111 ? -1.652 -11.639 -3.768 1.00 76.56 111 ALA A CA 1
ATOM 927 C C . ALA A 1 111 ? -3.086 -12.128 -3.600 1.00 76.56 111 ALA A C 1
ATOM 929 O O . ALA A 1 111 ? -3.945 -11.374 -3.158 1.00 76.56 111 ALA A O 1
ATOM 930 N N . ILE A 1 112 ? -3.362 -13.382 -3.949 1.00 76.38 112 ILE A N 1
ATOM 931 C CA . ILE A 1 112 ? -4.710 -13.946 -3.814 1.00 76.38 112 ILE A CA 1
ATOM 932 C C . ILE A 1 112 ? -5.101 -14.202 -2.350 1.00 76.38 112 ILE A C 1
ATOM 934 O O . ILE A 1 112 ? -6.267 -14.475 -2.072 1.00 76.38 112 ILE A O 1
ATOM 938 N N . VAL A 1 113 ? -4.158 -14.096 -1.403 1.00 77.12 113 VAL A N 1
ATOM 939 C CA . VAL A 1 113 ? -4.436 -14.199 0.035 1.00 77.12 113 VAL A CA 1
ATOM 940 C C . VAL A 1 113 ? -5.142 -12.925 0.500 1.00 77.12 113 VAL A C 1
ATOM 942 O O . VAL A 1 113 ? -4.520 -11.964 0.938 1.00 77.12 113 VAL A O 1
ATOM 945 N N . SER A 1 114 ? -6.468 -12.903 0.382 1.00 69.25 114 SER A N 1
ATOM 946 C CA . SER A 1 114 ? -7.305 -11.774 0.804 1.00 69.25 114 SER A CA 1
ATOM 947 C C . SER A 1 114 ? -7.801 -11.878 2.245 1.00 69.25 114 SER A C 1
ATOM 949 O O . SER A 1 114 ? -8.242 -10.883 2.820 1.00 69.25 114 SER A O 1
ATOM 951 N N . GLU A 1 115 ? -7.753 -13.076 2.826 1.00 73.12 115 GLU A N 1
ATOM 952 C CA . GLU A 1 115 ? -8.179 -13.345 4.196 1.00 73.12 115 GLU A CA 1
ATOM 953 C C . GLU A 1 115 ? -6.957 -13.642 5.060 1.00 73.12 115 GLU A C 1
ATOM 955 O O . GLU A 1 115 ? -6.280 -14.653 4.897 1.00 73.12 115 GLU A O 1
ATOM 960 N N . PHE A 1 116 ? -6.671 -12.733 5.984 1.00 74.25 116 PHE A N 1
ATOM 961 C CA . PHE A 1 116 ? -5.654 -12.911 7.013 1.00 74.25 116 PHE A CA 1
ATOM 962 C C . PHE A 1 116 ? -6.098 -12.180 8.274 1.00 74.25 116 PHE A C 1
ATOM 964 O O . PHE A 1 116 ? -6.756 -11.139 8.193 1.00 74.25 116 PHE A O 1
ATOM 971 N N . SER A 1 117 ? -5.720 -12.689 9.438 1.00 69.81 117 SER A N 1
ATOM 972 C CA . SER A 1 117 ? -5.795 -11.949 10.696 1.00 69.81 117 SER A CA 1
ATOM 973 C C . SER A 1 117 ? -4.441 -11.306 10.969 1.00 69.81 117 SER A C 1
ATOM 975 O O . SER A 1 117 ? -3.405 -11.945 10.795 1.00 69.81 117 SER A O 1
ATOM 977 N N . ILE A 1 118 ? -4.450 -10.042 11.389 1.00 67.81 118 ILE A N 1
ATOM 978 C CA . ILE A 1 118 ? -3.290 -9.473 12.074 1.00 67.81 118 ILE A CA 1
ATOM 979 C C . ILE A 1 118 ? -3.377 -10.029 13.493 1.00 67.81 118 ILE A C 1
ATOM 981 O O . ILE A 1 118 ? -4.414 -9.883 14.136 1.00 67.81 118 ILE A O 1
ATOM 985 N N . VAL A 1 119 ? -2.350 -10.759 13.911 1.00 73.62 119 VAL A N 1
ATOM 986 C CA . VAL A 1 119 ? -2.259 -11.343 15.250 1.00 73.62 119 VAL A CA 1
ATOM 987 C C . VAL A 1 119 ? -1.196 -10.545 15.983 1.00 73.62 119 VAL A C 1
ATOM 989 O O . VAL A 1 119 ? -0.084 -10.416 15.473 1.00 73.62 119 VAL A O 1
ATOM 992 N N . GLU A 1 120 ? -1.565 -9.967 17.121 1.00 69.62 120 GLU A N 1
ATOM 993 C CA . GLU A 1 120 ? -0.613 -9.294 18.002 1.00 69.62 120 GLU A CA 1
ATOM 994 C C . GLU A 1 120 ? 0.399 -10.317 18.524 1.00 69.62 120 GLU A C 1
ATOM 996 O O . GLU A 1 120 ? 0.057 -11.466 18.815 1.00 69.62 120 GLU A O 1
ATOM 1001 N N . ASP A 1 121 ? 1.665 -9.914 18.564 1.00 78.81 121 ASP A N 1
ATOM 1002 C CA . ASP A 1 121 ? 2.749 -10.744 19.071 1.00 78.81 121 ASP A CA 1
ATOM 1003 C C . ASP A 1 121 ? 3.134 -10.228 20.459 1.00 78.81 121 ASP A C 1
ATOM 1005 O O . ASP A 1 121 ? 3.921 -9.285 20.594 1.00 78.81 121 ASP A O 1
ATOM 1009 N N . ASP A 1 122 ? 2.569 -10.867 21.487 1.00 79.62 122 ASP A N 1
ATOM 1010 C CA . ASP A 1 122 ? 2.803 -10.551 22.901 1.00 79.62 122 ASP A CA 1
ATOM 1011 C C . ASP A 1 122 ? 4.305 -10.495 23.249 1.00 79.62 122 ASP A C 1
ATOM 1013 O O . ASP A 1 122 ? 4.726 -9.779 24.161 1.00 79.62 122 ASP A O 1
ATOM 1017 N N . PHE A 1 123 ? 5.147 -11.255 22.535 1.00 79.50 123 PHE A N 1
ATOM 1018 C CA . PHE A 1 123 ? 6.588 -11.263 22.766 1.00 79.50 123 PHE A CA 1
ATOM 1019 C C . PHE A 1 123 ? 7.272 -10.018 22.191 1.00 79.50 123 PHE A C 1
ATOM 1021 O O . PHE A 1 123 ? 8.188 -9.479 22.820 1.00 79.50 123 PHE A O 1
ATOM 1028 N N . LEU A 1 124 ? 6.828 -9.525 21.032 1.00 74.00 124 LEU A N 1
ATOM 1029 C CA . LEU A 1 124 ? 7.320 -8.261 20.478 1.00 74.00 124 LEU A CA 1
ATOM 1030 C C . LEU A 1 124 ? 6.901 -7.068 21.341 1.00 74.00 124 LEU A C 1
ATOM 1032 O O . LEU A 1 124 ? 7.733 -6.196 21.599 1.00 74.00 124 LEU A O 1
ATOM 1036 N N . GLU A 1 125 ? 5.664 -7.060 21.842 1.00 65.12 125 GLU A N 1
ATOM 1037 C CA . GLU A 1 125 ? 5.188 -6.035 22.780 1.00 65.12 125 GLU A CA 1
ATOM 1038 C C . GLU A 1 125 ? 6.009 -6.059 24.082 1.00 65.12 125 GLU A C 1
ATOM 1040 O O . GLU A 1 125 ? 6.504 -5.026 24.540 1.00 65.12 125 GLU A O 1
ATOM 1045 N N . TYR A 1 126 ? 6.270 -7.254 24.628 1.00 73.19 126 TYR A N 1
ATOM 1046 C CA . TYR A 1 126 ? 7.147 -7.427 25.787 1.00 73.19 126 TYR A CA 1
ATOM 1047 C C . TYR A 1 126 ? 8.553 -6.856 25.546 1.00 73.19 126 TYR A C 1
ATOM 1049 O O . TYR A 1 126 ? 9.086 -6.150 26.404 1.00 73.19 126 TYR A O 1
ATOM 1057 N N . ILE A 1 127 ? 9.162 -7.133 24.391 1.00 73.94 127 ILE A N 1
ATOM 1058 C CA . ILE A 1 127 ? 10.482 -6.598 24.037 1.00 73.94 127 ILE A CA 1
ATOM 1059 C C . ILE A 1 127 ? 10.461 -5.065 23.981 1.00 73.94 127 ILE A C 1
ATOM 1061 O O . ILE A 1 127 ? 11.356 -4.429 24.535 1.00 73.94 127 ILE A O 1
ATOM 1065 N N . GLN A 1 128 ? 9.455 -4.462 23.346 1.00 66.75 128 GLN A N 1
ATOM 1066 C CA . GLN A 1 128 ? 9.352 -3.005 23.223 1.00 66.75 128 GLN A CA 1
ATOM 1067 C C . GLN A 1 128 ? 9.200 -2.317 24.583 1.00 66.75 128 GLN A C 1
ATOM 1069 O O . GLN A 1 128 ? 9.851 -1.304 24.823 1.00 66.75 128 GLN A O 1
ATOM 1074 N N . ILE A 1 129 ? 8.400 -2.884 25.490 1.00 67.75 129 ILE A N 1
ATOM 1075 C CA . ILE A 1 129 ? 8.176 -2.318 26.828 1.00 67.75 129 ILE A CA 1
ATOM 1076 C C . ILE A 1 129 ? 9.409 -2.464 27.735 1.00 67.75 129 ILE A C 1
ATOM 1078 O O . ILE A 1 129 ? 9.615 -1.626 28.605 1.00 67.75 129 ILE A O 1
ATOM 1082 N N . ASN A 1 130 ? 10.206 -3.528 27.577 1.00 66.88 130 ASN A N 1
ATOM 1083 C CA . ASN A 1 130 ? 11.275 -3.868 28.528 1.00 66.88 130 ASN A CA 1
ATOM 1084 C C . ASN A 1 130 ? 12.700 -3.540 28.048 1.00 66.88 130 ASN A C 1
ATOM 1086 O O . ASN A 1 130 ? 13.643 -3.698 28.826 1.00 66.88 130 ASN A O 1
ATOM 1090 N N . ILE A 1 131 ? 12.888 -3.141 26.786 1.00 68.31 131 ILE A N 1
ATOM 1091 C CA . ILE A 1 131 ? 14.196 -2.697 26.266 1.00 68.31 131 ILE A CA 1
ATOM 1092 C C . ILE A 1 131 ? 14.340 -1.160 26.279 1.00 68.31 131 ILE A C 1
ATOM 1094 O O . ILE A 1 131 ? 15.470 -0.665 26.224 1.00 68.31 131 ILE A O 1
ATOM 1098 N N . PHE A 1 132 ? 13.243 -0.412 26.427 1.00 47.81 132 PHE A N 1
ATOM 1099 C CA . PHE A 1 132 ? 13.241 1.034 26.701 1.00 47.81 132 PHE A CA 1
ATOM 1100 C C . PHE A 1 132 ? 12.909 1.332 28.169 1.00 47.81 132 PHE A C 1
ATOM 1102 O O . PHE A 1 132 ? 13.297 2.430 28.632 1.00 47.81 132 PHE A O 1
#

pLDDT: mean 83.36, std 8.93, range [47.81, 94.69]

Foldseek 3Di:
DDFPPVLLVVVLVCLVVVHDDPSLVVGDDLSNVLVVCVVPALVVNLVSVQVVVVVLVVLCDPPVPDPDRRPQVDPPNVQPPVVLLSSQVSCVVVVHDRHDHPDPSCPDPNNVCNDDDDDDDVVVVVCVVPVD

Secondary structure (DSSP, 8-state):
--B-HHHHHHHHHHHHHT---SGGGT--HHHHHHHHTTTS-HHHHHHHHHHHHHHHHHHH---S-SSS--TTSSTTTT-TTHHHHHHHHHHHHTTPPPP----GGGGSTTTT---------HHHHHHHHHH-

Sequence (132 aa):
MHLDYELFCLWLYESWVEEKSDIIQHISGDFKQLIDHWYADAEKLQEIVISICDFHCEEMVDNQKKPALPRFMFPPYNLIPLEIHVINKLRQSHSLSKLIVDHPITNTNIAIVSEFSIVEDDFLEYIQINIF